Protein AF-A0A4Q2FIQ9-F1 (afdb_monomer_lite)

InterPro domains:
  IPR001734 Sodium/solute symporter [PF00474] (9-124)
  IPR001734 Sodium/solute symporter [PS50283] (1-137)
  IPR018212 Sodium/solute symporter, conserved site [PS00457] (106-126)
  IPR038377 Sodium/glucose symporter superfamily [G3DSA:1.20.1730.10] (2-137)
  IPR050277 Sodium:Solute Symporter [PTHR48086] (2-135)

Sequence (137 aa):
LAAPEIAGLPYVLSGLIAAGALAAALSTADGLLLTIANALSHDVYFHMIDNTASHQRRVTSAKVVLLGVALLAAYVTSLKPGNILFLVGAAFSLAASCFFPVLVLGVFWKRTNRAGAIAGMLTGLAVSVYYIIANYP

Radius of gyration: 20.31 Å; chains: 1; bounding box: 47×37×58 Å

Secondary structure (DSSP, 8-state):
-HHHHHTT--HHHHHHHHHHHHHHHHHHHHHHHHHHHHHHIIIIIIHHT-TT--HHHHHHHHHHHHHHHHHHHHHHHHT--S-HHHHHHHHHHHHHHHHHHHHHHHHH-TT--HHHHHHHHHHHHHHHHHHHHHH--

Organism: Streptococcus oralis (NCBI:txid1303)

Structure (mmCIF, N/CA/C/O backbone):
data_AF-A0A4Q2FIQ9-F1
#
_entry.id   AF-A0A4Q2FIQ9-F1
#
loop_
_atom_site.group_PDB
_atom_site.id
_atom_site.type_symbol
_atom_site.label_atom_id
_atom_site.label_alt_id
_atom_site.label_comp_id
_atom_site.label_asym_id
_atom_site.label_entity_id
_atom_site.label_seq_id
_atom_site.pdbx_PDB_ins_code
_atom_site.Cartn_x
_atom_site.Cartn_y
_atom_site.Cartn_z
_atom_site.occupancy
_atom_site.B_iso_or_equiv
_atom_site.auth_seq_id
_atom_site.auth_comp_id
_atom_site.auth_asym_id
_atom_site.auth_atom_id
_atom_site.pdbx_PDB_model_num
ATOM 1 N N . LEU A 1 1 ? 11.575 1.441 -19.959 1.00 49.06 1 LEU A N 1
ATOM 2 C CA . LEU A 1 1 ? 12.646 2.221 -20.620 1.00 49.06 1 LEU A CA 1
ATOM 3 C C . LEU A 1 1 ? 12.792 1.950 -22.121 1.00 49.06 1 LEU A C 1
ATOM 5 O O . LEU A 1 1 ? 13.295 2.828 -22.788 1.00 49.06 1 LEU A O 1
ATOM 9 N N . ALA A 1 2 ? 12.298 0.834 -22.679 1.00 53.44 2 ALA A N 1
ATOM 10 C CA . ALA A 1 2 ? 12.432 0.541 -24.116 1.00 53.44 2 ALA A CA 1
ATOM 11 C C . ALA A 1 2 ? 11.578 1.425 -25.063 1.00 53.44 2 ALA A C 1
ATOM 13 O O . ALA A 1 2 ? 11.885 1.546 -26.240 1.00 53.44 2 ALA A O 1
ATOM 14 N N . ALA A 1 3 ? 10.507 2.060 -24.572 1.00 58.31 3 ALA A N 1
ATOM 15 C CA . ALA A 1 3 ? 9.544 2.776 -25.419 1.00 58.31 3 ALA A CA 1
ATOM 16 C C . ALA A 1 3 ? 10.099 4.007 -26.180 1.00 58.31 3 ALA A C 1
ATOM 18 O O . ALA A 1 3 ? 9.748 4.160 -27.347 1.00 58.31 3 ALA A O 1
ATOM 19 N N . PRO A 1 4 ? 10.958 4.875 -25.603 1.00 54.41 4 PRO A N 1
ATOM 20 C CA . PRO A 1 4 ? 11.447 6.054 -26.318 1.00 54.41 4 PRO A CA 1
ATOM 21 C C . PRO A 1 4 ? 12.591 5.746 -27.300 1.00 54.41 4 PRO A C 1
ATOM 23 O O . PRO A 1 4 ? 12.705 6.419 -28.320 1.00 54.41 4 PRO A O 1
ATOM 26 N N . GLU A 1 5 ? 13.407 4.719 -27.025 1.00 54.03 5 GLU A N 1
ATOM 27 C CA . GLU A 1 5 ? 14.445 4.236 -27.953 1.00 54.03 5 GLU A CA 1
ATOM 28 C C . GLU A 1 5 ? 13.829 3.519 -29.165 1.00 54.03 5 GLU A C 1
ATOM 30 O O . GLU A 1 5 ? 14.265 3.740 -30.291 1.00 54.03 5 GLU A O 1
ATOM 35 N N . ILE A 1 6 ? 12.758 2.737 -28.964 1.00 55.56 6 ILE A N 1
ATOM 36 C CA . ILE A 1 6 ? 11.999 2.088 -30.052 1.00 55.56 6 ILE A CA 1
ATOM 37 C C . ILE A 1 6 ? 11.262 3.121 -30.929 1.00 55.56 6 ILE A C 1
ATOM 39 O O . ILE A 1 6 ? 11.044 2.884 -32.114 1.00 55.56 6 ILE A O 1
ATOM 43 N N . ALA A 1 7 ? 10.911 4.285 -30.374 1.00 62.34 7 ALA A N 1
ATOM 44 C CA . ALA A 1 7 ? 10.229 5.366 -31.087 1.00 62.34 7 ALA A CA 1
ATOM 45 C C . ALA A 1 7 ? 11.165 6.270 -31.922 1.00 62.34 7 ALA A C 1
ATOM 47 O O . ALA A 1 7 ? 10.684 7.208 -32.557 1.00 62.34 7 ALA A O 1
ATOM 48 N N . GLY A 1 8 ? 12.485 6.029 -31.917 1.00 68.06 8 GLY A N 1
ATOM 49 C CA . GLY A 1 8 ? 13.457 6.833 -32.673 1.00 68.06 8 GLY A CA 1
ATOM 50 C C . GLY A 1 8 ? 13.561 8.290 -32.205 1.00 68.06 8 GLY A C 1
ATOM 51 O O . GLY A 1 8 ? 13.942 9.169 -32.979 1.00 68.06 8 GLY A O 1
ATOM 52 N N . LEU A 1 9 ? 13.179 8.570 -30.955 1.00 68.50 9 LEU A N 1
ATOM 53 C CA . LEU A 1 9 ? 13.142 9.928 -30.422 1.00 68.50 9 LEU A CA 1
ATOM 54 C C . LEU A 1 9 ? 14.555 10.438 -30.089 1.00 68.50 9 LEU A C 1
ATOM 56 O O . LEU A 1 9 ? 15.421 9.651 -29.699 1.00 68.50 9 LEU A O 1
ATOM 60 N N . PRO A 1 10 ? 14.800 11.760 -30.176 1.00 79.38 10 PRO A N 1
ATOM 61 C CA . PRO A 1 10 ? 16.074 12.352 -29.778 1.00 79.38 10 PRO A CA 1
ATOM 62 C C . PRO A 1 10 ? 16.458 11.941 -28.351 1.00 79.38 10 PRO A C 1
ATOM 64 O O . PRO A 1 10 ? 15.599 11.915 -27.465 1.00 79.38 10 PRO A O 1
ATOM 67 N N . TYR A 1 11 ? 17.750 11.694 -28.106 1.00 79.62 11 TYR A N 1
ATOM 68 C CA . TYR A 1 11 ? 18.272 11.235 -26.804 1.00 79.62 11 TYR A CA 1
ATOM 69 C C . TYR A 1 11 ? 17.756 12.082 -25.624 1.00 79.62 11 TYR A C 1
ATOM 71 O O . TYR A 1 11 ? 17.393 11.548 -24.578 1.00 79.62 11 TYR A O 1
ATOM 79 N N . VAL A 1 12 ? 17.645 13.399 -25.828 1.00 83.69 12 VAL A N 1
ATOM 80 C CA . VAL A 1 12 ? 17.149 14.354 -24.829 1.00 83.69 12 VAL A CA 1
ATOM 81 C C . VAL A 1 12 ? 15.704 14.049 -24.426 1.00 83.69 12 VAL A C 1
ATOM 83 O O . VAL A 1 12 ? 15.369 14.083 -23.244 1.00 83.69 12 VAL A O 1
ATOM 86 N N . LEU A 1 13 ? 14.845 13.712 -25.390 1.00 83.19 13 LEU A N 1
ATOM 87 C CA . LEU A 1 13 ? 13.434 13.429 -25.141 1.00 83.19 13 LEU A CA 1
ATOM 88 C C . LEU A 1 13 ? 13.249 12.048 -24.497 1.00 83.19 13 LEU A C 1
ATOM 90 O O . LEU A 1 13 ? 12.437 11.902 -23.588 1.00 83.19 13 LEU A O 1
ATOM 94 N N . SER A 1 14 ? 14.052 11.060 -24.905 1.00 82.50 14 SER A N 1
ATOM 95 C CA . SER A 1 14 ? 14.107 9.745 -24.250 1.00 82.50 14 SER A CA 1
ATOM 96 C C . SER A 1 14 ? 14.499 9.865 -22.773 1.00 82.50 14 SER A C 1
ATOM 98 O O . SER A 1 14 ? 13.799 9.346 -21.900 1.00 82.50 14 SER A O 1
ATOM 100 N N . GLY A 1 15 ? 15.557 10.633 -22.484 1.00 86.31 15 GLY A N 1
ATOM 101 C CA . GLY A 1 15 ? 16.003 10.914 -21.120 1.00 86.31 15 GLY A CA 1
ATOM 102 C C . GLY A 1 15 ? 14.946 11.647 -20.295 1.00 86.31 15 GLY A C 1
ATOM 103 O O . GLY A 1 15 ? 14.688 11.264 -19.154 1.00 86.31 15 GLY A O 1
ATOM 104 N N . LEU A 1 16 ? 14.273 12.641 -20.883 1.00 88.81 16 LEU A N 1
ATOM 105 C CA . LEU A 1 16 ? 13.198 13.379 -20.218 1.00 88.81 16 LEU A CA 1
ATOM 106 C C . LEU A 1 16 ? 12.004 12.476 -19.870 1.00 88.81 16 LEU A C 1
ATOM 108 O O . LEU A 1 16 ? 11.499 12.531 -18.750 1.00 88.81 16 LEU A O 1
ATOM 112 N N . ILE A 1 17 ? 11.577 11.614 -20.797 1.00 88.88 17 ILE A N 1
ATOM 113 C CA . ILE A 1 17 ? 10.472 10.671 -20.572 1.00 88.88 17 ILE A CA 1
ATOM 114 C C . ILE A 1 17 ? 10.856 9.634 -19.511 1.00 88.88 17 ILE A C 1
ATOM 116 O O . ILE A 1 17 ? 10.052 9.335 -18.628 1.00 88.88 17 ILE A O 1
ATOM 120 N N . ALA A 1 18 ? 12.079 9.100 -19.559 1.00 89.00 18 ALA A N 1
ATOM 121 C CA . ALA A 1 18 ? 12.564 8.146 -18.564 1.00 89.00 18 ALA A CA 1
ATOM 122 C C . ALA A 1 18 ? 12.625 8.769 -17.160 1.00 89.00 18 ALA A C 1
ATOM 124 O O . ALA A 1 18 ? 12.143 8.162 -16.201 1.00 89.00 18 ALA A O 1
ATOM 125 N N . ALA A 1 19 ? 13.150 9.993 -17.047 1.00 91.12 19 ALA A N 1
ATOM 126 C CA . ALA A 1 19 ? 13.174 10.744 -15.797 1.00 91.12 19 ALA A CA 1
ATOM 127 C C . ALA A 1 19 ? 11.755 11.031 -15.282 1.00 91.12 19 ALA A C 1
ATOM 129 O O . ALA A 1 19 ? 11.479 10.813 -14.104 1.00 91.12 19 ALA A O 1
ATOM 130 N N . GLY A 1 20 ? 10.837 11.442 -16.162 1.00 92.88 20 GLY A N 1
ATOM 131 C CA . GLY A 1 20 ? 9.434 11.679 -15.817 1.00 92.88 20 GLY A CA 1
ATOM 132 C C . GLY A 1 20 ? 8.716 10.417 -15.329 1.00 92.88 20 GLY A C 1
ATOM 133 O O . GLY A 1 20 ? 8.029 10.454 -14.310 1.00 92.88 20 GLY A O 1
ATOM 134 N N . ALA A 1 21 ? 8.918 9.279 -15.999 1.00 90.88 21 ALA A N 1
ATOM 135 C CA . ALA A 1 21 ? 8.337 8.000 -15.590 1.00 90.88 21 ALA A CA 1
ATOM 136 C C . ALA A 1 21 ? 8.863 7.540 -14.221 1.00 90.88 21 ALA A C 1
ATOM 138 O O . ALA A 1 21 ? 8.090 7.076 -13.380 1.00 90.88 21 ALA A O 1
ATOM 139 N N . LEU A 1 22 ? 10.166 7.702 -13.977 1.00 93.06 22 LEU A N 1
ATOM 140 C CA . LEU A 1 22 ? 10.781 7.371 -12.693 1.00 93.06 22 LEU A CA 1
ATOM 141 C C . LEU A 1 22 ? 10.280 8.305 -11.581 1.00 93.06 22 LEU A C 1
ATOM 143 O O . LEU A 1 22 ? 9.926 7.830 -10.503 1.00 93.06 22 LEU A O 1
ATOM 147 N N . ALA A 1 23 ? 10.166 9.606 -11.857 1.00 94.44 23 ALA A N 1
ATOM 148 C CA . ALA A 1 23 ? 9.603 10.579 -10.923 1.00 94.44 23 ALA A CA 1
ATOM 149 C C . ALA A 1 23 ? 8.140 10.262 -10.565 1.00 94.44 23 ALA A C 1
ATOM 151 O O . ALA A 1 23 ? 7.774 10.315 -9.392 1.00 94.44 23 ALA A O 1
ATOM 152 N N . ALA A 1 24 ? 7.314 9.869 -11.540 1.00 93.56 24 ALA A N 1
ATOM 153 C CA . ALA A 1 24 ? 5.924 9.475 -11.302 1.00 93.56 24 ALA A CA 1
ATOM 154 C C . ALA A 1 24 ? 5.813 8.208 -10.431 1.00 93.56 24 ALA A C 1
ATOM 156 O O . ALA A 1 24 ? 5.005 8.157 -9.497 1.00 93.56 24 ALA A O 1
ATOM 157 N N . ALA A 1 25 ? 6.654 7.202 -10.698 1.00 91.69 25 ALA A N 1
ATOM 158 C CA . ALA A 1 25 ? 6.709 5.983 -9.893 1.00 91.69 25 ALA A CA 1
ATOM 159 C C . ALA A 1 25 ? 7.137 6.281 -8.445 1.00 91.69 25 ALA A C 1
ATOM 161 O O . ALA A 1 25 ? 6.490 5.814 -7.507 1.00 91.69 25 ALA A O 1
ATOM 162 N N . LEU A 1 26 ? 8.174 7.106 -8.260 1.00 94.06 26 LEU A N 1
ATOM 163 C CA . LEU A 1 26 ? 8.638 7.523 -6.935 1.00 94.06 26 LEU A CA 1
ATOM 164 C C . LEU A 1 26 ? 7.593 8.357 -6.186 1.00 94.06 26 LEU A C 1
ATOM 166 O O . LEU A 1 26 ? 7.380 8.119 -5.003 1.00 94.06 26 LEU A O 1
ATOM 170 N N . SER A 1 27 ? 6.901 9.278 -6.862 1.00 94.50 27 SER A N 1
ATOM 171 C CA . SER A 1 27 ? 5.839 10.088 -6.250 1.00 94.50 27 SER A CA 1
ATOM 172 C C . SER A 1 27 ? 4.680 9.228 -5.739 1.00 94.50 27 SER A C 1
ATOM 174 O O . SER A 1 27 ? 4.173 9.460 -4.642 1.00 94.50 27 SER A O 1
ATOM 176 N N . THR A 1 28 ? 4.297 8.197 -6.497 1.00 93.88 28 THR A N 1
ATOM 177 C CA . THR A 1 28 ? 3.255 7.252 -6.069 1.00 93.88 28 THR A CA 1
ATOM 178 C C . THR A 1 28 ? 3.731 6.406 -4.888 1.00 93.88 28 THR A C 1
ATOM 180 O O . THR A 1 28 ? 2.993 6.222 -3.921 1.00 93.88 28 THR A O 1
ATOM 183 N N . ALA A 1 29 ? 4.971 5.908 -4.943 1.00 91.88 29 ALA A N 1
ATOM 184 C CA . ALA A 1 29 ? 5.545 5.096 -3.875 1.00 91.88 29 ALA A CA 1
ATOM 185 C C . ALA A 1 29 ? 5.660 5.878 -2.556 1.00 91.88 29 ALA A C 1
ATOM 187 O O . ALA A 1 29 ? 5.244 5.372 -1.515 1.00 91.88 29 ALA A O 1
ATOM 188 N N . ASP A 1 30 ? 6.160 7.115 -2.606 1.00 92.94 30 ASP A N 1
ATOM 189 C CA . ASP A 1 30 ? 6.266 8.000 -1.442 1.00 92.94 30 ASP A CA 1
ATOM 190 C C . ASP A 1 30 ? 4.888 8.290 -0.830 1.00 92.94 30 ASP A C 1
ATOM 192 O O . ASP A 1 30 ? 4.687 8.106 0.371 1.00 92.94 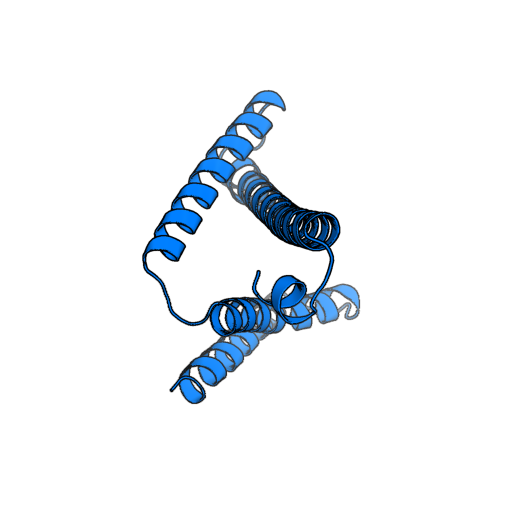30 ASP A O 1
ATOM 196 N N . GLY A 1 31 ? 3.898 8.619 -1.668 1.00 92.81 31 GLY A N 1
ATOM 197 C CA . GLY A 1 31 ? 2.526 8.860 -1.221 1.00 92.81 31 GLY A CA 1
ATOM 198 C C . GLY A 1 31 ? 1.900 7.652 -0.513 1.00 92.81 31 GLY A C 1
ATOM 199 O O . GLY A 1 31 ? 1.299 7.803 0.555 1.00 92.81 31 GLY A O 1
ATOM 200 N N . LEU A 1 32 ? 2.065 6.443 -1.060 1.00 93.19 32 LEU A N 1
ATOM 201 C CA . LEU A 1 32 ? 1.558 5.215 -0.439 1.00 93.19 32 LEU A CA 1
ATOM 202 C C . LEU A 1 32 ? 2.296 4.885 0.866 1.00 93.19 32 LEU A C 1
ATOM 204 O O . LEU A 1 32 ? 1.642 4.577 1.862 1.00 93.19 32 LEU A O 1
ATOM 208 N N . LEU A 1 33 ? 3.628 4.999 0.898 1.00 92.38 33 LEU A N 1
ATOM 209 C 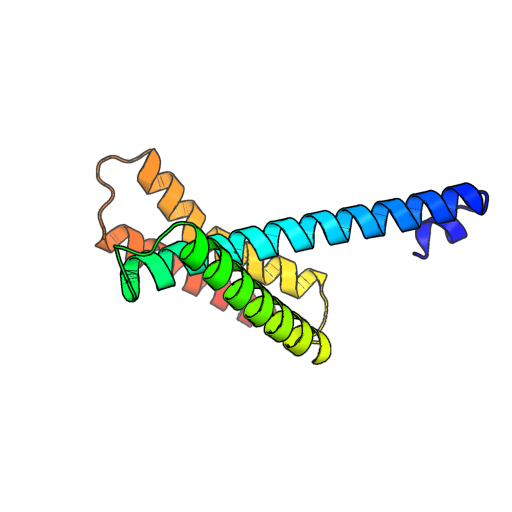CA . LEU A 1 33 ? 4.427 4.755 2.105 1.00 92.38 33 LEU A CA 1
ATOM 210 C C . LEU A 1 33 ? 4.066 5.724 3.231 1.00 92.38 33 LEU A C 1
ATOM 212 O O . LEU A 1 33 ? 3.864 5.293 4.366 1.00 92.38 33 LEU A O 1
ATOM 216 N N . LEU A 1 34 ? 3.935 7.015 2.922 1.00 90.00 34 LEU A N 1
ATOM 217 C CA . LEU A 1 34 ? 3.528 8.026 3.891 1.00 90.00 34 LEU A CA 1
ATOM 218 C C . LEU A 1 34 ? 2.100 7.782 4.388 1.00 90.00 34 LEU A C 1
ATOM 220 O O . LEU A 1 34 ? 1.834 7.908 5.583 1.00 90.00 34 LEU A O 1
ATOM 224 N N . THR A 1 35 ? 1.186 7.393 3.497 1.00 90.44 35 THR A N 1
ATOM 225 C CA . THR A 1 35 ? -0.196 7.061 3.872 1.00 90.44 35 THR A CA 1
ATOM 226 C C . THR A 1 35 ? -0.237 5.862 4.817 1.00 90.44 35 THR A C 1
ATOM 228 O O . THR A 1 35 ? -0.882 5.937 5.861 1.00 90.44 35 THR A O 1
ATOM 231 N N . ILE A 1 36 ? 0.497 4.788 4.507 1.00 88.88 36 ILE A N 1
ATOM 232 C CA . ILE A 1 36 ? 0.597 3.596 5.361 1.00 88.88 36 ILE A CA 1
ATOM 233 C C . ILE A 1 36 ? 1.234 3.951 6.707 1.00 88.88 36 ILE A C 1
ATOM 235 O O . ILE A 1 36 ? 0.713 3.571 7.752 1.00 88.88 36 ILE A O 1
ATOM 239 N N . ALA A 1 37 ? 2.333 4.706 6.702 1.00 86.38 37 ALA A N 1
ATOM 240 C CA . ALA A 1 37 ? 3.020 5.116 7.921 1.00 86.38 37 ALA A CA 1
ATOM 241 C C . ALA A 1 37 ? 2.131 5.982 8.821 1.00 86.38 37 ALA A C 1
ATOM 243 O O . ALA A 1 37 ? 2.139 5.807 10.038 1.00 86.38 37 ALA A O 1
ATOM 244 N N . ASN A 1 38 ? 1.337 6.881 8.236 1.00 85.06 38 ASN A N 1
ATOM 245 C CA . ASN A 1 38 ? 0.391 7.709 8.977 1.00 85.06 38 ASN A CA 1
ATOM 246 C C . ASN A 1 38 ? -0.791 6.899 9.509 1.00 85.06 38 ASN A C 1
ATOM 248 O O . ASN A 1 38 ? -1.158 7.089 10.667 1.00 85.06 38 ASN A O 1
ATOM 252 N N . ALA A 1 39 ? -1.355 5.992 8.704 1.00 85.75 39 ALA A N 1
ATOM 253 C CA . ALA A 1 39 ? -2.429 5.102 9.136 1.00 85.75 39 ALA A CA 1
ATOM 254 C C . ALA A 1 39 ? -1.964 4.220 10.301 1.00 85.75 39 ALA A C 1
ATOM 256 O O . ALA A 1 39 ? -2.578 4.227 11.359 1.00 85.75 39 ALA A O 1
ATOM 257 N N . LEU A 1 40 ? -0.808 3.565 10.170 1.00 81.69 40 LEU A N 1
ATOM 258 C CA . LEU A 1 40 ? -0.228 2.745 11.234 1.00 81.69 40 LEU A CA 1
ATOM 259 C C . LEU A 1 40 ? 0.186 3.572 12.455 1.00 81.69 40 LEU A C 1
ATOM 261 O O . LEU A 1 40 ? -0.058 3.155 13.580 1.00 81.69 40 LEU A O 1
ATOM 265 N N . SER A 1 41 ? 0.792 4.748 12.281 1.00 77.50 41 SER A N 1
ATOM 266 C CA . SER A 1 41 ? 1.124 5.626 13.412 1.00 77.50 41 SER A CA 1
ATOM 267 C C . SER A 1 41 ? -0.140 6.050 14.163 1.00 77.50 41 SER A C 1
ATOM 269 O O . SER A 1 41 ? -0.164 6.042 15.390 1.00 77.50 41 SER A O 1
ATOM 271 N N . HIS A 1 42 ? -1.221 6.368 13.457 1.00 70.19 42 HIS A N 1
ATOM 272 C CA . HIS A 1 42 ? -2.473 6.747 14.094 1.00 70.19 42 HIS A CA 1
ATOM 273 C C . HIS A 1 42 ? -3.179 5.550 14.754 1.00 70.19 42 HIS A C 1
ATOM 275 O O . HIS A 1 42 ? -3.528 5.617 15.930 1.00 70.19 42 HIS A O 1
ATOM 281 N N . ASP A 1 43 ? -3.321 4.432 14.048 1.00 75.69 43 ASP A N 1
ATOM 282 C CA . ASP A 1 43 ? -4.074 3.271 14.529 1.00 75.69 43 ASP A CA 1
ATOM 283 C C . ASP A 1 43 ? -3.302 2.475 15.595 1.00 75.69 43 ASP A C 1
ATOM 285 O O . ASP A 1 43 ? -3.884 2.043 16.588 1.00 75.69 43 ASP A O 1
ATOM 289 N N . VAL A 1 44 ? -1.980 2.325 15.448 1.00 63.53 44 VAL A N 1
ATOM 290 C CA . VAL A 1 44 ? -1.133 1.560 16.383 1.00 63.53 44 VAL A CA 1
ATOM 291 C C . VAL A 1 44 ? -0.582 2.441 17.507 1.00 63.53 44 VAL A C 1
ATOM 293 O O . VAL A 1 44 ? -0.584 2.032 18.665 1.00 63.53 44 VAL A O 1
ATOM 296 N N . TYR A 1 45 ? -0.105 3.658 17.224 1.00 58.91 45 TYR A N 1
ATOM 297 C CA . TYR A 1 45 ? 0.534 4.476 18.266 1.00 58.91 45 TYR A CA 1
ATOM 298 C C . TYR A 1 45 ? -0.489 5.257 19.099 1.00 58.91 45 TYR A C 1
ATOM 300 O O . TYR A 1 45 ? -0.416 5.241 20.327 1.00 58.91 45 TYR A O 1
ATOM 308 N N . PHE A 1 46 ? -1.458 5.910 18.451 1.00 54.94 46 PHE A N 1
ATOM 309 C CA . PHE A 1 46 ? -2.442 6.746 19.149 1.00 54.94 46 PHE A CA 1
ATOM 310 C C . PHE A 1 46 ? -3.530 5.911 19.838 1.00 54.94 46 PHE A C 1
ATOM 312 O O . PHE A 1 46 ? -3.945 6.237 20.948 1.00 54.94 46 PHE A O 1
ATOM 319 N N . HIS A 1 47 ? -3.976 4.820 19.203 1.00 55.19 47 HIS A N 1
ATOM 320 C CA . HIS A 1 47 ? -5.056 3.983 19.736 1.00 55.19 47 HIS A CA 1
ATOM 321 C C . HIS A 1 47 ? -4.581 2.858 20.672 1.00 55.19 47 HIS A C 1
ATOM 323 O O . HIS A 1 47 ? -5.335 2.458 21.556 1.00 55.19 47 HIS A O 1
ATOM 329 N N . MET A 1 48 ? -3.354 2.344 20.499 1.00 53.78 48 MET A N 1
ATOM 330 C CA . MET A 1 48 ? -2.858 1.159 21.222 1.00 53.78 48 MET A CA 1
ATOM 331 C C . MET A 1 48 ? -1.745 1.446 22.244 1.00 53.78 48 MET A C 1
ATOM 333 O O . MET A 1 48 ? -1.613 0.672 23.189 1.00 53.78 48 MET A O 1
ATOM 337 N N . ILE A 1 49 ? -0.938 2.506 22.080 1.00 55.84 49 ILE A N 1
ATOM 338 C CA . ILE A 1 49 ? 0.282 2.716 22.889 1.00 55.84 49 ILE A CA 1
ATOM 339 C C . ILE A 1 49 ? 0.170 3.918 23.831 1.00 55.84 49 ILE A C 1
ATOM 341 O O . ILE A 1 49 ? 0.434 3.762 25.020 1.00 55.84 49 ILE A O 1
ATOM 345 N N . ASP A 1 50 ? -0.191 5.109 23.345 1.00 49.22 50 ASP A N 1
ATOM 346 C CA . ASP A 1 50 ? -0.253 6.291 24.213 1.00 49.22 50 ASP A CA 1
ATOM 347 C C . ASP A 1 50 ? -1.152 7.396 23.629 1.00 49.22 50 ASP A C 1
ATOM 349 O O . ASP A 1 50 ? -0.814 8.047 22.636 1.00 49.22 50 ASP A O 1
ATOM 353 N N . ASN A 1 51 ? -2.295 7.639 24.278 1.00 54.72 51 ASN A N 1
ATOM 354 C CA . ASN A 1 51 ? -3.310 8.626 23.873 1.00 54.72 51 ASN A CA 1
ATOM 355 C C . ASN A 1 51 ? -2.865 10.086 24.153 1.00 54.72 51 ASN A C 1
ATOM 357 O O . ASN A 1 51 ? -3.604 11.031 23.887 1.00 54.72 51 ASN A O 1
ATOM 361 N N . THR A 1 52 ? -1.662 10.288 24.717 1.00 54.94 52 THR A N 1
ATOM 362 C CA . THR A 1 52 ? -1.167 11.592 25.211 1.00 54.94 52 THR A CA 1
ATOM 363 C C . THR A 1 52 ? 0.160 12.053 24.591 1.00 54.94 52 THR A C 1
ATOM 365 O O . THR A 1 52 ? 0.779 13.017 25.048 1.00 54.94 52 THR A O 1
ATOM 368 N N . ALA A 1 53 ? 0.630 11.396 23.528 1.00 54.34 53 ALA A N 1
ATOM 369 C CA . ALA A 1 53 ? 1.942 11.684 22.954 1.00 54.34 53 ALA A CA 1
ATOM 370 C C . ALA A 1 53 ? 2.023 13.058 22.243 1.00 54.34 53 ALA A C 1
ATOM 372 O O . ALA A 1 53 ? 1.289 13.346 21.301 1.00 54.34 53 ALA A O 1
ATOM 373 N N . SER A 1 54 ? 3.001 13.879 22.653 1.00 63.62 54 SER A N 1
ATOM 374 C CA . SER A 1 54 ? 3.375 15.162 22.027 1.00 63.62 54 SER A CA 1
ATOM 375 C C . SER A 1 54 ? 3.627 15.054 20.509 1.00 63.62 54 SER A C 1
ATOM 377 O O . SER A 1 54 ? 4.154 14.046 20.027 1.00 63.62 54 SER A O 1
ATOM 379 N N . HIS A 1 55 ? 3.330 16.126 19.757 1.00 65.56 55 HIS A N 1
ATOM 380 C CA . HIS A 1 55 ? 3.513 16.230 18.298 1.00 65.56 55 HIS A CA 1
ATOM 381 C C . HIS A 1 55 ? 4.882 15.727 17.806 1.00 65.56 55 HIS A C 1
ATOM 383 O O . HIS A 1 55 ? 4.950 15.035 16.791 1.00 65.56 55 HIS A O 1
ATOM 389 N N . GLN A 1 56 ? 5.970 16.008 18.533 1.00 69.38 56 GLN A N 1
ATOM 390 C CA . GLN A 1 56 ? 7.312 15.531 18.169 1.00 69.38 56 GLN A CA 1
ATOM 391 C C . GLN A 1 56 ? 7.448 14.005 18.246 1.00 69.38 56 GLN A C 1
ATOM 393 O O . GLN A 1 56 ? 8.045 13.402 17.356 1.00 69.38 56 GLN A O 1
ATOM 398 N N . ARG A 1 57 ? 6.868 13.358 19.264 1.00 69.00 57 ARG A N 1
ATOM 399 C CA . ARG A 1 57 ? 6.897 11.890 19.394 1.00 69.00 57 ARG A CA 1
ATOM 400 C C . ARG A 1 57 ? 6.073 11.211 18.303 1.00 69.00 57 ARG A C 1
ATOM 402 O O . ARG A 1 57 ? 6.505 10.185 17.790 1.00 69.00 57 ARG A O 1
ATOM 409 N N . ARG A 1 58 ? 4.950 11.814 17.902 1.00 68.38 58 ARG A N 1
ATOM 410 C CA . ARG A 1 58 ? 4.101 11.315 16.808 1.00 68.38 58 ARG A CA 1
ATOM 411 C C . ARG A 1 58 ? 4.819 11.334 15.457 1.00 68.38 58 ARG A C 1
ATOM 413 O O . ARG A 1 58 ? 4.747 10.369 14.706 1.00 68.38 58 ARG A O 1
ATOM 420 N N . VAL A 1 59 ? 5.550 12.408 15.157 1.00 75.56 59 VAL A N 1
ATOM 421 C CA . VAL A 1 59 ? 6.330 12.491 13.910 1.00 75.56 59 VAL A CA 1
ATOM 422 C C . VAL A 1 59 ? 7.487 11.489 13.920 1.00 75.56 59 VAL A C 1
ATOM 424 O O . VAL A 1 59 ? 7.748 10.842 12.907 1.00 75.56 59 VAL A O 1
ATOM 427 N N . THR A 1 60 ? 8.166 11.318 15.056 1.00 79.75 60 THR A N 1
ATOM 428 C CA . THR A 1 60 ? 9.249 10.332 15.178 1.00 79.75 60 THR A CA 1
ATOM 429 C C . THR A 1 60 ? 8.731 8.899 15.046 1.00 79.75 60 THR A C 1
ATOM 431 O O . THR A 1 60 ? 9.335 8.116 14.316 1.00 79.75 60 THR A O 1
ATOM 434 N N . SER A 1 61 ? 7.599 8.553 15.670 1.00 76.88 61 SER A N 1
ATOM 435 C CA . SER A 1 61 ? 7.013 7.212 15.540 1.00 76.88 61 SER A CA 1
ATOM 436 C C . SER A 1 61 ? 6.554 6.927 14.109 1.00 76.88 61 SER A C 1
ATOM 438 O O . SER A 1 61 ? 6.858 5.858 13.583 1.00 76.88 61 SER A O 1
ATOM 440 N N . ALA A 1 62 ? 5.929 7.898 13.432 1.00 79.81 62 ALA A N 1
ATOM 441 C CA . ALA A 1 62 ? 5.566 7.776 12.020 1.00 79.81 62 ALA A CA 1
ATOM 442 C C . ALA A 1 62 ? 6.789 7.512 11.125 1.00 79.81 62 ALA A C 1
ATOM 444 O O . ALA A 1 62 ? 6.738 6.634 10.268 1.00 79.81 62 ALA A O 1
ATOM 445 N N . LYS A 1 63 ? 7.917 8.201 11.355 1.00 84.00 63 LYS A N 1
ATOM 446 C CA . LYS A 1 63 ? 9.168 7.966 10.609 1.00 84.00 63 LYS A CA 1
ATOM 447 C C . LYS A 1 63 ? 9.761 6.577 10.857 1.00 84.00 63 LYS A C 1
ATOM 449 O O . LYS A 1 63 ? 10.253 5.960 9.917 1.00 84.00 63 LYS A O 1
ATOM 454 N N . VAL A 1 64 ? 9.711 6.077 12.094 1.00 85.94 64 VAL A N 1
ATOM 455 C CA . VAL A 1 64 ? 10.189 4.723 12.428 1.00 85.94 64 VAL A CA 1
ATOM 456 C C . VAL A 1 64 ? 9.331 3.662 11.740 1.00 85.94 64 VAL A C 1
ATOM 458 O O . VAL A 1 64 ? 9.872 2.740 11.132 1.00 85.94 64 VAL A O 1
ATOM 461 N N . VAL A 1 65 ? 8.005 3.818 11.776 1.00 86.19 65 VAL A N 1
ATOM 462 C CA . VAL A 1 65 ? 7.078 2.918 11.077 1.00 86.19 65 VAL A CA 1
ATOM 463 C C . VAL A 1 65 ? 7.301 2.977 9.568 1.00 86.19 65 VAL A C 1
ATOM 465 O O . VAL A 1 65 ? 7.397 1.929 8.937 1.00 86.19 65 VAL A O 1
ATOM 468 N N . LEU A 1 66 ? 7.458 4.176 8.997 1.00 88.75 66 LEU A N 1
ATOM 469 C CA . LEU A 1 66 ? 7.777 4.360 7.580 1.00 88.75 66 LEU A CA 1
ATOM 470 C C . LEU A 1 66 ? 9.038 3.585 7.197 1.00 88.75 66 LEU A C 1
ATOM 472 O O . LEU A 1 66 ? 9.025 2.842 6.219 1.00 88.75 66 LEU A O 1
ATOM 476 N N . LEU A 1 67 ? 10.107 3.713 7.987 1.00 89.88 67 LEU A N 1
ATOM 477 C CA . LEU A 1 67 ? 11.368 3.021 7.734 1.00 89.88 67 LEU A CA 1
ATOM 478 C C . LEU A 1 67 ? 11.210 1.496 7.839 1.00 89.88 67 LEU A C 1
ATOM 480 O O . LEU A 1 67 ? 11.711 0.772 6.981 1.00 89.88 67 LEU A O 1
ATOM 484 N N . GLY A 1 68 ? 10.460 1.004 8.828 1.00 90.38 68 GLY A N 1
ATOM 485 C CA . GLY A 1 68 ? 10.147 -0.421 8.964 1.00 90.38 68 GLY A CA 1
ATOM 486 C C . GLY A 1 68 ? 9.355 -0.977 7.775 1.00 90.38 68 GLY A C 1
ATOM 487 O O . GLY A 1 68 ? 9.717 -2.017 7.223 1.00 90.38 68 GLY A O 1
ATOM 488 N N . VAL A 1 69 ? 8.317 -0.262 7.333 1.00 89.12 69 VAL A N 1
ATOM 489 C CA . VAL A 1 69 ? 7.505 -0.632 6.162 1.00 89.12 69 VAL A CA 1
ATOM 490 C C . VAL A 1 69 ? 8.347 -0.605 4.885 1.00 89.12 69 VAL A C 1
ATOM 492 O O . VAL A 1 69 ? 8.262 -1.534 4.085 1.00 89.12 69 VAL A O 1
ATOM 495 N N . ALA A 1 70 ? 9.197 0.409 4.708 1.00 90.06 70 ALA A N 1
ATOM 496 C CA . ALA A 1 70 ? 10.080 0.517 3.550 1.00 90.06 70 ALA A CA 1
ATOM 497 C C . ALA A 1 70 ? 11.083 -0.648 3.477 1.00 90.06 70 ALA A C 1
ATOM 499 O O . ALA A 1 70 ? 11.268 -1.228 2.406 1.00 90.06 70 ALA A O 1
ATOM 500 N N . LEU A 1 71 ? 11.687 -1.039 4.607 1.00 93.06 71 LEU A N 1
ATOM 501 C CA . LEU A 1 71 ? 12.596 -2.190 4.669 1.00 93.06 71 LEU A CA 1
ATOM 502 C C . LEU A 1 71 ? 11.879 -3.512 4.370 1.00 93.06 71 LEU A C 1
ATOM 504 O O . LEU A 1 71 ? 12.402 -4.330 3.614 1.00 93.06 71 LEU A O 1
ATOM 508 N N . LEU A 1 72 ? 10.670 -3.708 4.905 1.00 90.56 72 LEU A N 1
ATOM 509 C CA . LEU A 1 72 ? 9.848 -4.879 4.587 1.00 90.56 72 LEU A CA 1
ATOM 510 C C . LEU A 1 72 ? 9.477 -4.930 3.102 1.00 90.56 72 LEU A C 1
ATOM 512 O O . LEU A 1 72 ? 9.618 -5.976 2.473 1.00 90.56 72 LEU A O 1
ATOM 516 N N . ALA A 1 73 ? 9.054 -3.806 2.523 1.00 88.75 73 ALA A N 1
ATOM 517 C CA . ALA A 1 73 ? 8.725 -3.721 1.104 1.00 88.75 73 ALA A CA 1
ATOM 518 C C . ALA A 1 73 ? 9.945 -4.025 0.217 1.00 88.75 73 ALA A C 1
ATOM 520 O O . ALA A 1 73 ? 9.834 -4.789 -0.747 1.00 88.75 73 ALA A O 1
ATOM 521 N N . ALA A 1 74 ? 11.120 -3.488 0.565 1.00 90.06 74 ALA A N 1
ATOM 522 C CA . ALA A 1 74 ? 12.374 -3.778 -0.129 1.00 90.06 74 ALA A CA 1
ATOM 523 C C . ALA A 1 74 ? 12.745 -5.267 -0.032 1.00 90.06 74 ALA A C 1
ATOM 525 O O . ALA A 1 74 ? 13.115 -5.878 -1.036 1.00 90.06 74 ALA A O 1
ATOM 526 N N . TYR A 1 75 ? 12.581 -5.869 1.149 1.00 91.88 75 TYR A N 1
ATOM 527 C CA . TYR A 1 75 ? 12.825 -7.293 1.368 1.00 91.88 75 TYR A CA 1
ATOM 528 C C . TYR A 1 75 ? 11.895 -8.173 0.522 1.00 91.88 75 TYR A C 1
ATOM 530 O O . TYR A 1 75 ? 12.375 -9.016 -0.234 1.00 91.88 75 TYR A O 1
ATOM 538 N N . VAL A 1 76 ? 10.580 -7.931 0.569 1.00 87.75 76 VAL A N 1
ATOM 539 C CA . VAL A 1 76 ? 9.586 -8.682 -0.220 1.00 87.75 76 VAL A CA 1
ATOM 540 C C . VAL A 1 76 ? 9.845 -8.539 -1.721 1.00 87.75 76 VAL A C 1
ATOM 542 O O . VAL A 1 76 ? 9.762 -9.516 -2.460 1.00 87.75 76 VAL A O 1
ATOM 545 N N . THR A 1 77 ? 10.219 -7.344 -2.179 1.00 86.75 77 THR A N 1
ATOM 546 C CA . THR A 1 77 ? 10.543 -7.103 -3.593 1.00 86.75 77 THR A CA 1
ATOM 547 C C . THR A 1 77 ? 11.809 -7.852 -4.021 1.00 86.75 77 THR A C 1
ATOM 549 O O . THR A 1 77 ? 11.871 -8.380 -5.133 1.00 86.75 77 THR A O 1
ATOM 552 N N . SER A 1 78 ? 12.800 -7.960 -3.132 1.00 87.31 78 SER A N 1
ATOM 553 C CA . SER A 1 78 ? 14.049 -8.690 -3.388 1.00 87.31 78 SER A CA 1
ATOM 554 C C . SER A 1 78 ? 13.823 -10.189 -3.631 1.00 87.31 78 SER A C 1
ATOM 556 O O . SER A 1 78 ? 14.540 -10.806 -4.418 1.00 87.31 78 SER A O 1
ATOM 558 N N . LEU A 1 79 ? 12.767 -10.765 -3.043 1.00 85.94 79 LEU A N 1
ATOM 559 C CA . LEU A 1 79 ? 12.371 -12.164 -3.247 1.00 85.94 79 LEU A CA 1
ATOM 560 C C . LEU A 1 79 ? 11.815 -12.453 -4.658 1.00 85.94 79 LEU A C 1
ATOM 562 O O . LEU A 1 79 ? 11.531 -13.608 -4.961 1.00 85.94 79 LEU A O 1
ATOM 566 N N . LYS A 1 80 ? 11.667 -11.435 -5.525 1.00 78.62 80 LYS A N 1
ATOM 567 C CA . LYS A 1 80 ? 11.102 -11.535 -6.888 1.00 78.62 80 LYS A CA 1
ATOM 568 C C . LYS A 1 80 ? 9.802 -12.363 -6.932 1.00 78.62 80 LYS A C 1
ATOM 570 O O . LYS A 1 80 ? 9.755 -13.383 -7.617 1.00 78.62 80 LYS A O 1
ATOM 575 N N . PRO A 1 81 ? 8.724 -11.910 -6.266 1.00 67.88 81 PRO A N 1
ATOM 576 C CA . PRO A 1 81 ? 7.479 -12.672 -6.093 1.00 67.88 81 PRO A CA 1
ATOM 577 C C . PRO A 1 81 ? 6.649 -12.906 -7.379 1.00 67.88 81 PRO A C 1
ATOM 579 O O . PRO A 1 81 ? 5.497 -13.316 -7.298 1.00 67.88 81 PRO A O 1
ATOM 582 N N . GLY A 1 82 ? 7.205 -12.677 -8.573 1.00 71.38 82 GLY A N 1
ATOM 583 C CA . GLY A 1 82 ? 6.541 -12.905 -9.858 1.00 71.38 82 GLY A CA 1
ATOM 584 C C . GLY A 1 82 ? 6.202 -11.616 -10.610 1.00 71.38 82 GLY A C 1
ATOM 585 O O . GLY A 1 82 ? 6.923 -10.621 -10.535 1.00 71.38 82 GLY A O 1
ATOM 586 N N . ASN A 1 83 ? 5.121 -11.647 -11.395 1.00 83.19 83 ASN A N 1
ATOM 587 C CA . ASN A 1 83 ? 4.720 -10.541 -12.265 1.00 83.19 83 ASN A CA 1
ATOM 588 C C . ASN A 1 83 ? 4.128 -9.375 -11.451 1.00 83.19 83 ASN A C 1
ATOM 590 O O . ASN A 1 83 ? 3.084 -9.519 -10.814 1.00 83.19 83 ASN A O 1
ATOM 594 N N . ILE A 1 84 ? 4.766 -8.200 -11.513 1.00 85.81 84 ILE A N 1
ATOM 595 C CA . ILE A 1 84 ? 4.359 -6.992 -10.771 1.00 85.81 84 ILE A CA 1
ATOM 596 C C . ILE A 1 84 ? 2.907 -6.616 -11.081 1.00 85.81 84 ILE A C 1
ATOM 598 O O . ILE A 1 84 ? 2.163 -6.243 -10.177 1.00 85.81 84 ILE A O 1
ATOM 602 N N . LEU A 1 85 ? 2.486 -6.748 -12.343 1.00 86.50 85 LEU A N 1
ATOM 603 C CA . LEU A 1 85 ? 1.138 -6.369 -12.761 1.00 86.50 85 LEU A CA 1
ATOM 604 C C . LEU A 1 85 ? 0.075 -7.239 -12.079 1.00 86.50 85 LEU A C 1
ATOM 606 O O . LEU A 1 85 ? -0.963 -6.734 -11.654 1.00 86.50 85 LEU A O 1
ATOM 610 N N . PHE A 1 86 ? 0.373 -8.530 -11.915 1.00 84.88 86 PHE A N 1
ATOM 611 C CA . PHE A 1 86 ? -0.480 -9.439 -11.167 1.00 84.88 86 PHE A CA 1
ATOM 612 C C . PHE A 1 86 ? -0.487 -9.093 -9.677 1.00 84.88 86 PHE A C 1
ATOM 614 O O . PHE A 1 86 ? -1.557 -8.978 -9.092 1.00 84.88 86 PHE A O 1
ATOM 621 N N . LEU A 1 87 ? 0.685 -8.892 -9.068 1.00 86.50 87 LEU A N 1
ATOM 622 C CA . LEU A 1 87 ? 0.798 -8.647 -7.628 1.00 86.50 87 LEU A CA 1
ATOM 623 C C . LEU A 1 87 ? 0.040 -7.378 -7.207 1.00 86.50 87 LEU A C 1
ATOM 625 O O . LEU A 1 87 ? -0.701 -7.377 -6.224 1.00 86.50 87 LEU A O 1
ATOM 629 N N . VAL A 1 88 ? 0.184 -6.312 -7.999 1.00 88.88 88 VAL A N 1
ATOM 630 C CA . VAL A 1 88 ? -0.529 -5.046 -7.807 1.00 88.88 88 VAL A CA 1
ATOM 631 C C . VAL A 1 88 ? -2.029 -5.234 -8.044 1.00 88.88 88 VAL A C 1
ATOM 633 O O . VAL A 1 88 ? -2.832 -4.818 -7.210 1.00 88.88 88 VAL A O 1
ATOM 636 N N . GLY A 1 89 ? -2.421 -5.902 -9.134 1.00 89.25 89 GLY A N 1
ATOM 637 C CA . GLY A 1 89 ? -3.828 -6.183 -9.432 1.00 89.25 89 GLY A CA 1
ATOM 638 C C . GLY A 1 89 ? -4.518 -7.012 -8.345 1.00 89.25 89 GLY A C 1
ATOM 639 O O . GLY A 1 89 ? -5.625 -6.679 -7.927 1.00 89.25 89 GLY A O 1
ATOM 640 N N . ALA A 1 90 ? -3.845 -8.041 -7.828 1.00 88.62 90 ALA A N 1
ATOM 641 C CA . ALA A 1 90 ? -4.327 -8.873 -6.732 1.00 88.62 90 ALA A CA 1
ATOM 642 C C . ALA A 1 90 ? -4.508 -8.055 -5.445 1.00 88.62 90 ALA A C 1
ATOM 644 O O . ALA A 1 90 ? -5.570 -8.121 -4.826 1.00 88.62 90 ALA A O 1
ATOM 645 N N . ALA A 1 91 ? -3.525 -7.226 -5.078 1.00 89.75 91 ALA A N 1
ATOM 646 C CA . ALA A 1 91 ? -3.611 -6.366 -3.899 1.00 89.75 91 ALA A CA 1
ATOM 647 C C . ALA A 1 91 ? -4.787 -5.373 -3.981 1.00 89.75 91 ALA A C 1
ATOM 649 O O . ALA A 1 91 ? -5.566 -5.261 -3.032 1.00 89.75 91 ALA A O 1
ATOM 650 N N . PHE A 1 92 ? -4.961 -4.694 -5.121 1.00 90.25 92 PHE A N 1
ATOM 651 C CA . PHE A 1 92 ? -6.078 -3.764 -5.318 1.00 90.25 92 PHE A CA 1
ATOM 652 C C . PHE A 1 92 ? -7.433 -4.473 -5.388 1.00 90.25 92 PHE A C 1
ATOM 654 O O . PHE A 1 92 ? -8.401 -3.959 -4.834 1.00 90.25 92 PHE A O 1
ATOM 661 N N . SER A 1 93 ? -7.515 -5.649 -6.015 1.00 91.06 93 SER A N 1
ATOM 662 C CA . SER A 1 93 ? -8.746 -6.449 -6.074 1.00 91.06 93 SER A CA 1
ATOM 663 C C . SER A 1 93 ? -9.197 -6.898 -4.681 1.00 91.06 93 SER A C 1
ATOM 665 O O . SER A 1 93 ? -10.367 -6.736 -4.325 1.00 91.06 93 SER A O 1
ATOM 667 N N . LEU A 1 94 ? -8.259 -7.379 -3.858 1.00 90.62 94 LEU A N 1
ATOM 668 C CA . LEU A 1 94 ? -8.519 -7.763 -2.469 1.00 90.62 94 LEU A CA 1
ATOM 669 C C . LEU A 1 94 ? -8.986 -6.562 -1.638 1.00 90.62 94 LEU A C 1
ATOM 671 O O . LEU A 1 94 ? -10.011 -6.637 -0.955 1.00 90.62 94 LEU A O 1
ATOM 675 N N . ALA A 1 95 ? -8.267 -5.438 -1.726 1.00 90.12 95 ALA A N 1
ATOM 676 C CA . ALA A 1 95 ? -8.615 -4.218 -1.002 1.00 90.12 95 ALA A CA 1
ATOM 677 C C . ALA A 1 95 ? -9.988 -3.672 -1.429 1.00 90.12 95 ALA A C 1
ATOM 679 O O . ALA A 1 95 ? -10.817 -3.344 -0.578 1.00 90.12 95 ALA A O 1
ATOM 680 N N . ALA A 1 96 ? -10.260 -3.620 -2.736 1.00 90.56 96 ALA A N 1
ATOM 681 C CA . ALA A 1 96 ? -11.532 -3.156 -3.275 1.00 90.56 96 ALA A CA 1
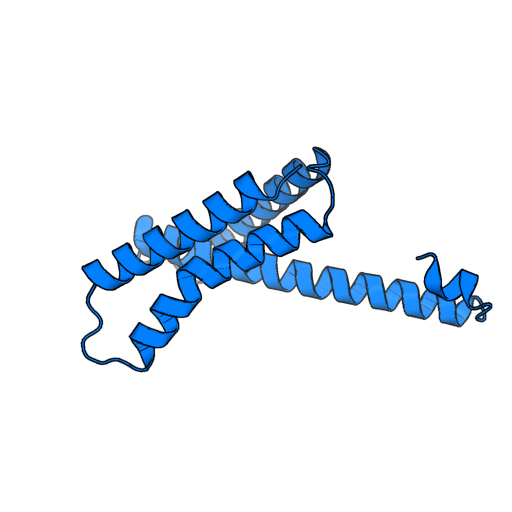ATOM 682 C C . ALA A 1 96 ? -12.688 -4.063 -2.841 1.00 90.56 96 ALA A C 1
ATOM 684 O O . ALA A 1 96 ? -13.701 -3.562 -2.362 1.00 90.56 96 ALA A O 1
ATOM 685 N N . SER A 1 97 ? -12.534 -5.385 -2.938 1.00 91.62 97 SER A N 1
ATOM 686 C CA . SER A 1 97 ? -13.591 -6.333 -2.567 1.00 91.62 97 SER A CA 1
ATOM 687 C C . SER A 1 97 ? -13.949 -6.271 -1.077 1.00 91.62 97 SER A C 1
ATOM 689 O O . SER A 1 97 ? -15.117 -6.399 -0.719 1.00 91.62 97 SER A O 1
ATOM 691 N N . CYS A 1 98 ? -12.967 -6.013 -0.209 1.00 88.81 98 CYS A N 1
ATOM 692 C CA . CYS A 1 98 ? -13.180 -5.915 1.234 1.00 88.81 98 CYS A CA 1
ATOM 693 C C . CYS A 1 98 ? -13.780 -4.560 1.655 1.00 88.81 98 CYS A C 1
ATOM 695 O O . CYS A 1 98 ? -14.784 -4.508 2.371 1.00 88.81 98 CYS A O 1
ATOM 697 N N . PHE A 1 99 ? -13.183 -3.449 1.211 1.00 89.00 99 PHE A N 1
ATOM 698 C CA . PHE A 1 99 ? -13.526 -2.123 1.731 1.00 89.00 99 PHE A CA 1
ATOM 699 C C . PHE A 1 99 ? -14.648 -1.436 0.961 1.00 89.00 99 PHE A C 1
ATOM 701 O O . PHE A 1 99 ? -15.465 -0.752 1.575 1.00 89.00 99 PHE A O 1
ATOM 708 N N . PHE A 1 100 ? -14.725 -1.608 -0.360 1.00 90.50 100 PHE A N 1
ATOM 709 C CA . PHE A 1 100 ? -15.679 -0.861 -1.181 1.00 90.50 100 PHE A CA 1
ATOM 710 C C . PHE A 1 100 ? -17.143 -1.134 -0.799 1.00 90.50 100 PHE A C 1
ATOM 712 O O . PHE A 1 100 ? -17.865 -0.165 -0.556 1.00 90.50 100 PHE A O 1
ATOM 719 N N . PRO A 1 101 ? -17.603 -2.395 -0.648 1.00 87.12 101 PRO A N 1
ATOM 720 C CA . PRO A 1 101 ? -18.995 -2.661 -0.289 1.00 87.12 101 PRO A CA 1
ATOM 721 C C . PRO A 1 101 ? -19.357 -2.074 1.077 1.00 87.12 101 PRO A C 1
ATOM 723 O O . PRO A 1 101 ? -20.427 -1.491 1.245 1.00 87.12 101 PRO A O 1
ATOM 726 N N . VAL A 1 102 ? -18.448 -2.178 2.049 1.00 90.06 102 VAL A N 1
ATOM 727 C CA . VAL A 1 102 ? -18.681 -1.675 3.406 1.00 90.06 102 VAL A CA 1
ATOM 728 C C . VAL A 1 102 ? -18.657 -0.154 3.461 1.00 90.06 102 VAL A C 1
ATOM 730 O O . VAL A 1 102 ? -19.489 0.426 4.153 1.00 90.06 102 VAL A O 1
ATOM 733 N N . LEU A 1 103 ? -17.764 0.505 2.721 1.00 89.94 103 LEU A N 1
ATOM 734 C CA . LEU A 1 103 ? -17.734 1.965 2.629 1.00 89.94 103 LEU A CA 1
ATOM 735 C C . LEU A 1 103 ? -19.010 2.504 1.974 1.00 89.94 103 LEU A C 1
ATOM 737 O O . LEU A 1 103 ? -19.628 3.422 2.510 1.00 89.94 103 LEU A O 1
ATOM 741 N N . VAL A 1 104 ? -19.452 1.901 0.866 1.00 90.44 104 VAL A N 1
ATOM 742 C CA . VAL A 1 104 ? -20.692 2.296 0.179 1.00 90.44 104 VAL A CA 1
ATOM 743 C C . VAL A 1 104 ? -21.902 2.105 1.096 1.00 90.44 104 VAL A C 1
ATOM 745 O O . VAL A 1 104 ? -22.690 3.034 1.280 1.00 90.44 104 VAL A O 1
ATOM 748 N N . LEU A 1 105 ? -22.037 0.942 1.736 1.00 88.00 105 LEU A N 1
ATOM 749 C CA . LEU A 1 105 ? -23.130 0.695 2.680 1.00 88.00 105 LEU A CA 1
ATOM 750 C C . LEU A 1 105 ? -23.035 1.603 3.917 1.00 88.00 105 LEU A C 1
ATOM 752 O O . LEU A 1 105 ? -24.051 2.088 4.406 1.00 88.00 105 LEU A O 1
ATOM 756 N N . GLY A 1 106 ? -21.835 1.887 4.416 1.00 87.44 106 GLY A N 1
ATOM 757 C CA . GLY A 1 106 ? -21.624 2.771 5.561 1.00 87.44 106 GLY A CA 1
ATOM 758 C C . GL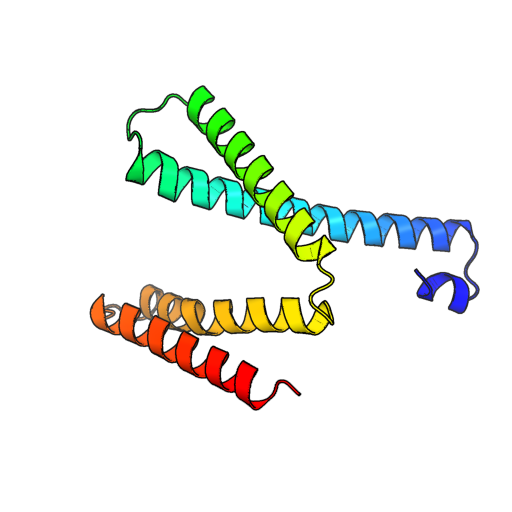Y A 1 106 ? -22.032 4.222 5.291 1.00 87.44 106 GLY A C 1
ATOM 759 O O . GLY A 1 106 ? -22.620 4.856 6.164 1.00 87.44 106 GLY A O 1
ATOM 760 N N . VAL A 1 107 ? -21.763 4.734 4.085 1.00 89.75 107 VAL A N 1
ATOM 761 C CA . VAL A 1 107 ? -22.083 6.121 3.701 1.00 89.75 107 VAL A CA 1
ATOM 762 C C . VAL A 1 107 ? -23.552 6.279 3.304 1.00 89.75 107 VAL A C 1
ATOM 764 O O . VAL A 1 107 ? -24.206 7.228 3.738 1.00 89.75 107 VAL A O 1
ATOM 767 N N . PHE A 1 108 ? -24.090 5.366 2.491 1.00 89.19 108 PHE A N 1
ATOM 768 C CA . PHE A 1 108 ? -25.415 5.536 1.881 1.00 89.19 108 PHE A CA 1
ATOM 769 C C . PHE A 1 108 ? -26.549 4.832 2.634 1.00 89.19 108 PHE A C 1
ATOM 771 O O . PHE A 1 108 ? -27.718 5.146 2.405 1.00 89.19 108 PHE A O 1
ATOM 778 N N . TRP A 1 109 ? -26.246 3.903 3.547 1.00 87.44 109 TRP A N 1
ATOM 779 C CA . TRP A 1 109 ? -27.260 3.085 4.210 1.00 87.44 109 TRP A CA 1
ATOM 780 C C . TRP A 1 109 ? -27.251 3.262 5.734 1.00 87.44 109 TRP A C 1
ATOM 782 O O . TRP A 1 109 ? -26.418 2.725 6.461 1.00 87.44 109 TRP A O 1
ATOM 792 N N . LYS A 1 110 ? -28.262 3.962 6.263 1.00 78.06 110 LYS A N 1
ATOM 793 C CA . LYS A 1 110 ? -28.373 4.268 7.706 1.00 78.06 110 LYS A CA 1
ATOM 794 C C . LYS A 1 110 ? -28.539 3.048 8.626 1.00 78.06 110 LYS A C 1
ATOM 796 O O . LYS A 1 110 ? -28.297 3.170 9.820 1.00 78.06 110 LYS A O 1
ATOM 801 N N . ARG A 1 111 ? -28.974 1.885 8.115 1.00 84.75 111 ARG A N 1
ATOM 802 C CA . ARG A 1 111 ? -29.129 0.640 8.910 1.00 84.75 111 ARG A CA 1
ATOM 803 C C . ARG A 1 111 ? -27.891 -0.268 8.887 1.00 84.75 111 ARG A C 1
ATOM 805 O O . ARG A 1 111 ? -27.998 -1.428 9.284 1.00 84.75 111 ARG A O 1
ATOM 812 N N . THR A 1 112 ? -26.747 0.212 8.400 1.00 79.94 112 THR A N 1
ATOM 813 C CA . THR A 1 112 ? -25.514 -0.583 8.368 1.00 79.94 112 THR A CA 1
ATOM 814 C C . THR A 1 112 ? -25.082 -0.923 9.790 1.00 79.94 112 THR A C 1
ATOM 816 O O . THR A 1 112 ? -24.922 -0.048 10.637 1.00 79.94 112 THR A O 1
ATOM 819 N N . ASN A 1 113 ? -24.938 -2.218 10.068 1.00 87.88 113 ASN A N 1
ATOM 820 C CA . ASN A 1 113 ? -24.600 -2.736 11.389 1.00 87.88 113 ASN A CA 1
ATOM 821 C C . ASN A 1 113 ? -23.186 -3.342 11.387 1.00 87.88 113 ASN A C 1
ATOM 823 O O . ASN A 1 113 ? -22.648 -3.713 10.344 1.00 87.88 113 ASN A O 1
ATOM 827 N N . ARG A 1 114 ? -22.572 -3.442 12.575 1.00 85.31 114 ARG A N 1
ATOM 828 C CA . ARG A 1 114 ? -21.195 -3.950 12.726 1.00 85.31 114 ARG A CA 1
ATOM 829 C C . ARG A 1 114 ? -21.046 -5.380 12.197 1.00 85.31 114 ARG A C 1
ATOM 831 O O . ARG A 1 114 ? -20.084 -5.675 11.503 1.00 85.31 114 ARG A O 1
ATOM 838 N N . ALA A 1 115 ? -22.015 -6.249 12.488 1.00 86.38 115 ALA A N 1
ATOM 839 C CA . ALA A 1 115 ? -21.981 -7.651 12.074 1.00 86.38 115 ALA A CA 1
ATOM 840 C C . ALA A 1 115 ? -22.043 -7.818 10.544 1.00 86.38 115 ALA A C 1
ATOM 842 O O . ALA A 1 115 ? -21.304 -8.616 9.982 1.00 86.38 115 ALA A O 1
ATOM 843 N N . GLY A 1 116 ? -22.877 -7.031 9.867 1.00 83.69 116 GLY A N 1
ATOM 844 C CA . GLY A 1 116 ? -23.028 -7.016 8.414 1.00 83.69 116 GLY A CA 1
ATOM 845 C C . GLY A 1 116 ? -21.831 -6.390 7.709 1.00 83.69 116 GLY A C 1
ATOM 846 O O . GLY A 1 116 ? -21.431 -6.881 6.661 1.00 83.69 116 GLY A O 1
ATOM 847 N N . ALA A 1 117 ? -21.203 -5.375 8.310 1.00 86.31 117 ALA A N 1
ATOM 848 C CA . ALA A 1 117 ? -19.929 -4.851 7.824 1.00 86.31 117 ALA A CA 1
ATOM 849 C C . ALA A 1 117 ? -18.827 -5.924 7.885 1.00 86.31 117 ALA A C 1
ATOM 851 O O . ALA A 1 117 ? -18.156 -6.163 6.886 1.00 86.31 117 ALA A O 1
ATOM 852 N N . ILE A 1 118 ? -18.690 -6.628 9.014 1.00 87.75 118 ILE A N 1
ATOM 853 C CA . ILE A 1 118 ? -17.704 -7.710 9.168 1.00 87.75 118 ILE A CA 1
ATOM 854 C C . ILE A 1 118 ? -17.999 -8.863 8.198 1.00 87.75 118 ILE A C 1
ATOM 856 O O . ILE A 1 118 ? -17.092 -9.338 7.521 1.00 87.75 118 ILE A O 1
ATOM 860 N N . ALA A 1 119 ? -19.262 -9.281 8.072 1.00 87.81 119 ALA A N 1
ATOM 861 C CA . ALA A 1 119 ? -19.664 -10.305 7.109 1.00 87.81 119 ALA A CA 1
ATOM 862 C C . ALA A 1 119 ? -19.374 -9.872 5.660 1.00 87.81 119 ALA A C 1
ATOM 864 O O . ALA A 1 119 ? -18.880 -10.672 4.871 1.00 87.81 119 ALA A O 1
ATOM 865 N N . GLY A 1 120 ? -19.608 -8.603 5.315 1.00 86.62 120 GLY A N 1
ATOM 866 C CA . GLY A 1 120 ? -19.260 -8.025 4.015 1.00 86.62 120 GLY A CA 1
ATOM 867 C C . GLY A 1 120 ? -17.757 -8.067 3.730 1.00 86.62 120 GLY A C 1
ATOM 868 O O . GLY A 1 120 ? -17.349 -8.553 2.679 1.00 86.62 120 GLY A O 1
ATOM 869 N N . MET A 1 121 ? -16.928 -7.642 4.689 1.00 90.62 121 MET A N 1
ATOM 870 C CA . MET A 1 121 ? -15.466 -7.719 4.565 1.00 90.62 121 MET A CA 1
ATOM 871 C C . MET A 1 121 ? -14.988 -9.164 4.381 1.00 90.62 121 MET A C 1
ATOM 873 O O . MET A 1 121 ? -14.190 -9.441 3.489 1.00 90.62 121 MET A O 1
ATOM 877 N N . LEU A 1 122 ? -15.497 -10.095 5.197 1.00 90.94 122 LEU A N 1
ATOM 878 C CA . LEU A 1 122 ? -15.109 -11.507 5.149 1.00 90.94 122 LEU A CA 1
ATOM 879 C C . LEU A 1 122 ? -15.542 -12.183 3.847 1.00 90.94 122 LEU A C 1
ATOM 881 O O . LEU A 1 122 ? -14.758 -12.921 3.258 1.00 90.94 122 LEU A O 1
ATOM 885 N N . THR A 1 123 ? -16.767 -11.930 3.386 1.00 89.19 123 THR A N 1
ATOM 886 C CA . THR A 1 123 ? -17.273 -12.487 2.122 1.00 89.19 123 THR A CA 1
ATOM 887 C C . THR A 1 123 ? -16.520 -11.924 0.920 1.00 89.19 123 THR A C 1
ATOM 889 O O . THR A 1 123 ? -16.114 -12.702 0.060 1.00 89.19 123 THR A O 1
ATOM 892 N N . GLY A 1 124 ? -16.251 -10.614 0.879 1.00 87.50 124 GLY A N 1
ATOM 893 C CA . GLY A 1 124 ? -15.440 -9.998 -0.176 1.00 87.50 124 GLY A CA 1
ATOM 894 C C . GLY A 1 124 ? -14.013 -10.549 -0.210 1.00 87.50 124 GLY A C 1
ATOM 895 O O . GLY A 1 124 ? -13.526 -10.977 -1.259 1.00 87.50 124 GLY A O 1
ATOM 896 N N . LEU A 1 125 ? -13.370 -10.647 0.956 1.00 89.44 125 LEU A N 1
ATOM 897 C CA . LEU A 1 125 ? -12.044 -11.253 1.078 1.00 89.44 125 LEU A CA 1
ATOM 898 C C . LEU A 1 125 ? -12.062 -12.713 0.607 1.00 89.44 125 LEU A C 1
ATOM 900 O O . LEU A 1 125 ? -11.231 -13.090 -0.215 1.00 89.44 125 LEU A O 1
ATOM 904 N N . ALA A 1 126 ? -13.026 -13.518 1.059 1.00 88.75 126 ALA A N 1
ATOM 905 C CA . ALA A 1 126 ? -13.139 -14.923 0.672 1.00 88.75 126 ALA A CA 1
ATOM 9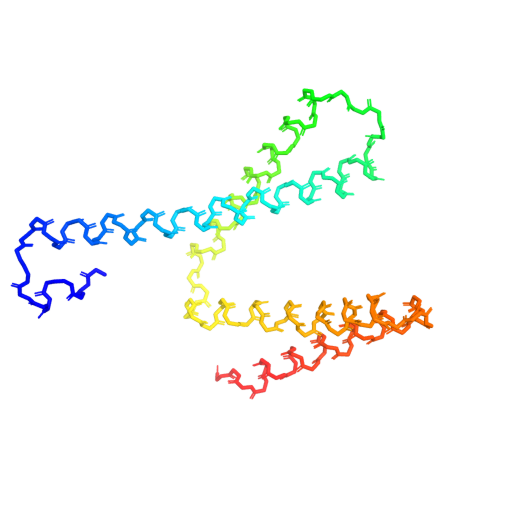06 C C . ALA A 1 126 ? -13.328 -15.097 -0.842 1.00 88.75 126 ALA A C 1
ATOM 908 O O . ALA A 1 126 ? -12.648 -15.925 -1.445 1.00 88.75 126 ALA A O 1
ATOM 909 N N . VAL A 1 127 ? -14.199 -14.301 -1.470 1.00 88.19 127 VAL A N 1
ATOM 910 C CA . VAL A 1 127 ? -14.443 -14.355 -2.921 1.00 88.19 127 VAL A CA 1
ATOM 911 C C . VAL A 1 127 ? -13.200 -13.944 -3.704 1.00 88.19 127 VAL A C 1
ATOM 913 O O . VAL A 1 127 ? -12.834 -14.614 -4.667 1.00 88.19 127 VAL A O 1
ATOM 916 N N . SER A 1 128 ? -12.531 -12.869 -3.293 1.00 87.44 128 SER A N 1
ATOM 917 C CA . SER A 1 128 ? -11.357 -12.356 -3.999 1.00 87.44 128 SER A CA 1
ATOM 918 C C . SER A 1 128 ? -10.145 -13.288 -3.843 1.00 87.44 128 SER A C 1
ATOM 920 O O . SER A 1 128 ? -9.471 -13.587 -4.828 1.00 87.44 128 SER A O 1
ATOM 922 N N . VAL A 1 129 ? -9.931 -13.866 -2.653 1.00 87.06 129 VAL A N 1
ATOM 923 C CA . VAL A 1 129 ? -8.916 -14.912 -2.430 1.00 87.06 129 VAL A CA 1
ATOM 924 C C . VAL A 1 129 ? -9.240 -16.178 -3.223 1.00 87.06 129 VAL A C 1
ATOM 926 O O . VAL A 1 129 ? -8.353 -16.715 -3.883 1.00 87.06 129 VAL A O 1
ATOM 929 N N . TYR A 1 130 ? -10.494 -16.637 -3.209 1.00 87.56 130 TYR A N 1
ATOM 930 C CA . TYR A 1 130 ? -10.918 -17.793 -4.000 1.00 87.56 130 TYR A CA 1
ATOM 931 C C . TYR A 1 130 ? -10.669 -17.568 -5.493 1.00 87.56 130 TYR A C 1
ATOM 933 O O . TYR A 1 130 ? -10.105 -18.433 -6.156 1.00 87.56 130 TYR A O 1
ATOM 941 N N . TYR A 1 131 ? -11.025 -16.390 -6.011 1.00 85.25 131 TYR A N 1
ATOM 942 C CA . TYR A 1 131 ? -10.804 -16.039 -7.410 1.00 85.25 131 TYR A CA 1
ATOM 943 C C . TYR A 1 131 ? -9.318 -16.011 -7.766 1.00 85.25 131 TYR A C 1
ATOM 945 O O . TYR A 1 131 ? -8.937 -16.537 -8.808 1.00 85.25 131 TYR A O 1
ATOM 953 N N . ILE A 1 132 ? -8.480 -15.436 -6.897 1.00 83.75 132 ILE A N 1
ATOM 954 C CA . ILE A 1 132 ? -7.029 -15.424 -7.081 1.00 83.75 132 ILE A CA 1
ATOM 955 C C . ILE A 1 132 ? -6.500 -16.855 -7.135 1.00 83.75 132 ILE A C 1
ATOM 957 O O . ILE A 1 132 ? -5.856 -17.195 -8.112 1.00 83.75 132 ILE A O 1
ATOM 961 N N . ILE A 1 133 ? -6.816 -17.707 -6.158 1.00 82.88 133 ILE A N 1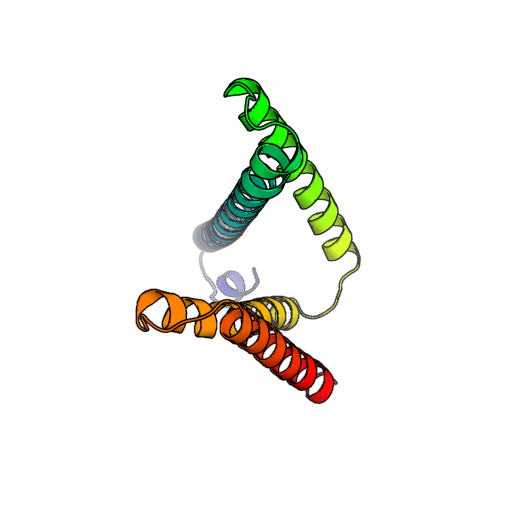
ATOM 962 C CA . ILE A 1 133 ? -6.319 -19.092 -6.116 1.00 82.88 133 ILE A CA 1
ATOM 963 C C . ILE A 1 133 ? -6.822 -19.910 -7.313 1.00 82.88 133 ILE A C 1
ATOM 965 O O . ILE A 1 133 ? -6.071 -20.702 -7.867 1.00 82.88 133 ILE A O 1
ATOM 969 N N . ALA A 1 134 ? -8.075 -19.718 -7.729 1.00 80.94 134 ALA A N 1
ATOM 970 C CA . ALA A 1 134 ? -8.674 -20.470 -8.829 1.00 80.94 134 ALA A CA 1
ATOM 971 C C . ALA A 1 134 ? -8.171 -20.042 -10.222 1.00 80.94 134 ALA A C 1
ATOM 973 O O . ALA A 1 134 ? -8.188 -20.858 -11.139 1.00 80.94 134 ALA A O 1
ATOM 974 N N . ASN A 1 135 ? -7.762 -18.779 -10.400 1.00 75.12 135 ASN A N 1
ATOM 975 C CA . ASN A 1 135 ? -7.232 -18.260 -11.670 1.00 75.12 135 ASN A CA 1
ATOM 976 C C . ASN A 1 135 ? -5.705 -18.129 -11.698 1.00 75.12 135 ASN A C 1
ATOM 978 O O . ASN A 1 135 ? -5.164 -17.736 -12.733 1.00 75.12 135 ASN A O 1
ATOM 982 N N . TYR A 1 136 ? -5.005 -18.406 -10.595 1.00 62.09 136 TYR A N 1
ATOM 983 C CA . TYR A 1 136 ? -3.548 -18.409 -10.605 1.00 62.09 136 TYR A CA 1
ATOM 984 C C . TYR A 1 136 ? -3.048 -19.718 -11.230 1.00 62.09 136 TYR A C 1
ATOM 986 O O . TYR A 1 136 ? -3.386 -20.780 -10.705 1.00 62.09 136 TYR A O 1
ATOM 994 N N . PRO A 1 137 ? -2.305 -19.668 -12.352 1.00 57.88 137 PRO A N 1
ATOM 995 C CA . PRO A 1 137 ? -1.656 -20.848 -12.913 1.00 57.88 137 PRO A CA 1
ATOM 996 C C . PRO A 1 137 ? -0.503 -21.349 -12.033 1.00 57.88 137 PRO A C 1
ATOM 998 O O . PRO A 1 137 ? 0.130 -20.520 -11.334 1.00 57.88 137 PRO A O 1
#

Foldseek 3Di:
DVVCVVVVHDPVVVVVVVVVVVVVVVVVVVVVLLVVLLVCLCCPVCVPPDVDDDPVVSVVSSVVSSVVVVVVVVVVVVVVPDDPVLVVVLVVQLVCQQVVVLVCCVVPPPPDDPVVNVVSNVVSNVVSVVVCVVPPD

pLDDT: mean 81.62, std 12.19, range [49.06, 94.5]